Protein AF-A0A0D1ZQT1-F1 (afdb_monomer)

Radius of gyration: 20.62 Å; Cα contacts (8 Å, |Δi|>4): 41; chains: 1; bounding box: 36×30×53 Å

Structure (mmCIF, N/CA/C/O backbone):
data_AF-A0A0D1ZQT1-F1
#
_entry.id   AF-A0A0D1ZQT1-F1
#
loop_
_atom_site.group_PDB
_atom_site.id
_atom_site.type_symbol
_atom_site.label_atom_id
_atom_site.label_alt_id
_atom_site.label_comp_id
_atom_site.label_asym_id
_atom_site.label_entity_id
_atom_site.label_seq_id
_atom_site.pdbx_PDB_ins_code
_atom_site.Cartn_x
_atom_site.Cartn_y
_atom_site.Cartn_z
_atom_site.occupancy
_atom_site.B_iso_or_equiv
_atom_site.auth_seq_id
_atom_site.auth_comp_id
_atom_site.auth_asym_id
_atom_site.auth_atom_id
_atom_site.pdbx_PDB_model_num
ATOM 1 N N . MET A 1 1 ? 5.801 14.001 23.695 1.00 37.78 1 MET A N 1
ATOM 2 C CA . MET A 1 1 ? 6.136 13.123 22.557 1.00 37.78 1 MET A CA 1
ATOM 3 C C . MET A 1 1 ? 5.027 13.345 21.557 1.00 37.78 1 MET A C 1
ATOM 5 O O . MET A 1 1 ? 3.889 13.061 21.889 1.00 37.78 1 MET A O 1
ATOM 9 N N . SER A 1 2 ? 5.337 14.044 20.468 1.00 42.03 2 SER A N 1
ATOM 10 C CA . SER A 1 2 ? 4.354 14.622 19.551 1.00 42.03 2 SER A CA 1
ATOM 11 C C . SER A 1 2 ? 4.264 13.740 18.313 1.00 42.03 2 SER A C 1
ATOM 13 O O . SER A 1 2 ? 5.216 13.677 17.541 1.00 42.03 2 SER A O 1
ATOM 15 N N . GLU A 1 3 ? 3.142 13.044 18.165 1.00 52.38 3 GLU A N 1
ATOM 16 C CA . GLU A 1 3 ? 2.859 12.089 17.084 1.00 52.38 3 GLU A CA 1
ATOM 17 C C . GLU A 1 3 ? 1.963 12.698 15.988 1.00 52.38 3 GLU A C 1
ATOM 19 O O . GLU A 1 3 ? 1.273 11.994 15.265 1.00 52.38 3 GLU A O 1
ATOM 24 N N . LEU A 1 4 ? 1.977 14.027 15.849 1.00 47.56 4 LEU A N 1
ATOM 25 C CA . LEU A 1 4 ? 1.168 14.774 14.884 1.00 47.56 4 LEU A CA 1
ATOM 26 C C . LEU A 1 4 ? 2.068 15.680 14.041 1.00 47.56 4 LEU A C 1
ATOM 28 O O . LEU A 1 4 ? 2.093 16.883 14.249 1.00 47.56 4 LEU A O 1
ATOM 32 N N . ASP A 1 5 ? 2.863 15.091 13.145 1.00 47.31 5 ASP A N 1
ATOM 33 C CA . ASP A 1 5 ? 3.577 15.843 12.092 1.00 47.31 5 ASP A CA 1
ATOM 34 C C . ASP A 1 5 ? 4.024 14.961 10.904 1.00 47.31 5 ASP A C 1
ATOM 36 O O . ASP A 1 5 ? 4.894 15.340 10.115 1.00 47.31 5 ASP A O 1
ATOM 40 N N . LEU A 1 6 ? 3.449 13.761 10.733 1.00 49.72 6 LEU A N 1
ATOM 41 C CA . LEU A 1 6 ? 3.836 12.894 9.611 1.00 49.72 6 LEU A CA 1
ATOM 42 C C . LEU A 1 6 ? 3.199 13.331 8.278 1.00 49.72 6 LEU A C 1
ATOM 44 O O . LEU A 1 6 ? 3.762 13.069 7.217 1.00 49.72 6 LEU A O 1
ATOM 48 N N . GLU A 1 7 ? 2.067 14.038 8.319 1.00 53.41 7 GLU A N 1
ATOM 49 C CA . GLU A 1 7 ? 1.285 14.373 7.118 1.00 53.41 7 GLU A CA 1
ATOM 50 C C . GLU A 1 7 ? 1.689 15.689 6.433 1.00 53.41 7 GLU A C 1
ATOM 52 O O . GLU A 1 7 ? 1.283 15.936 5.300 1.00 53.41 7 GLU A O 1
ATOM 57 N N . SER A 1 8 ? 2.528 16.517 7.068 1.00 51.72 8 SER A N 1
ATOM 58 C CA . SER A 1 8 ? 2.895 17.855 6.561 1.00 51.72 8 SER A CA 1
ATOM 59 C C . SER A 1 8 ? 4.351 17.964 6.085 1.00 51.72 8 SER A C 1
ATOM 61 O O . SER A 1 8 ? 4.921 19.051 5.984 1.00 51.72 8 SER A O 1
ATOM 63 N N . GLN A 1 9 ? 4.990 16.831 5.778 1.00 52.91 9 GLN A N 1
ATOM 64 C CA . GLN A 1 9 ? 6.308 16.835 5.144 1.00 52.91 9 GLN A CA 1
ATOM 65 C C . GLN A 1 9 ? 6.166 17.347 3.699 1.00 52.91 9 GLN A C 1
ATO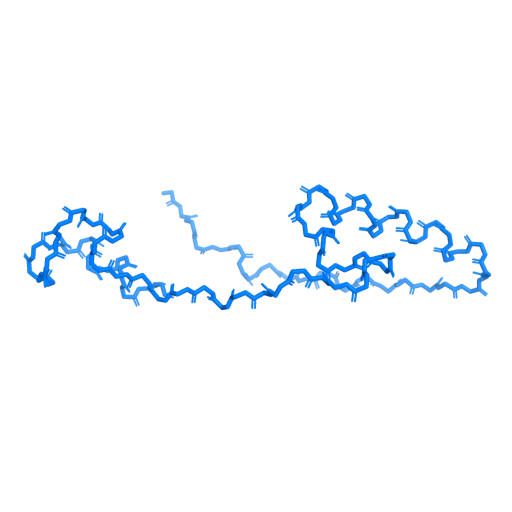M 67 O O . GLN A 1 9 ? 5.378 16.780 2.937 1.00 52.91 9 GLN A O 1
ATOM 72 N N . PRO A 1 10 ? 6.928 18.371 3.265 1.00 58.38 10 PRO A N 1
ATOM 73 C CA . PRO A 1 10 ? 6.947 18.768 1.865 1.00 58.38 10 PRO A CA 1
ATOM 74 C C . PRO A 1 10 ? 7.421 17.574 1.031 1.00 58.38 10 PRO A C 1
ATOM 76 O O . PRO A 1 10 ? 8.587 17.174 1.080 1.00 58.38 10 PRO A O 1
ATOM 79 N N . THR A 1 11 ? 6.504 16.974 0.276 1.00 60.47 11 THR A N 1
ATOM 80 C CA . THR A 1 11 ? 6.826 15.865 -0.614 1.00 60.47 11 THR A CA 1
ATOM 81 C C . THR A 1 11 ? 7.705 16.405 -1.732 1.00 60.47 11 THR A C 1
ATOM 83 O O . THR A 1 11 ? 7.285 17.182 -2.588 1.00 60.47 11 THR A O 1
ATOM 86 N N . LYS A 1 12 ? 8.984 16.026 -1.712 1.00 74.94 12 LYS A N 1
ATOM 87 C CA . LYS A 1 12 ? 9.887 16.323 -2.819 1.00 74.94 12 LYS A CA 1
ATOM 88 C C . LYS A 1 12 ? 9.376 15.574 -4.047 1.00 74.94 12 LYS A C 1
ATOM 90 O O . LYS A 1 12 ? 9.525 14.358 -4.131 1.00 74.94 12 LYS A O 1
ATOM 95 N N . THR A 1 13 ? 8.798 16.296 -5.000 1.00 78.56 13 THR A N 1
ATOM 96 C CA . THR A 1 13 ? 8.383 15.719 -6.280 1.00 78.56 13 THR A CA 1
ATOM 97 C C . THR A 1 13 ? 9.615 15.221 -7.031 1.00 78.56 13 THR A C 1
ATOM 99 O O . THR A 1 13 ? 10.472 16.009 -7.436 1.00 78.56 13 THR A O 1
ATOM 102 N N . ILE A 1 14 ? 9.726 13.904 -7.203 1.00 83.06 14 ILE A N 1
ATOM 103 C CA . ILE A 1 14 ? 10.768 13.273 -8.016 1.00 83.06 14 ILE A CA 1
ATOM 104 C C . ILE A 1 14 ? 10.155 12.940 -9.374 1.00 83.06 14 ILE A C 1
ATOM 106 O O . ILE A 1 14 ? 9.199 12.175 -9.456 1.00 83.06 14 ILE A O 1
ATOM 110 N N . ASN A 1 15 ? 10.721 13.500 -10.443 1.00 85.88 15 ASN A N 1
ATOM 111 C CA . ASN A 1 15 ? 10.338 13.155 -11.808 1.00 85.88 15 ASN A CA 1
ATOM 112 C C . ASN A 1 15 ? 11.198 11.993 -12.305 1.00 85.88 15 ASN A C 1
ATOM 114 O O . ASN A 1 15 ? 12.418 12.125 -12.414 1.00 85.88 15 ASN A O 1
ATOM 118 N N . VAL A 1 16 ? 10.559 10.873 -12.636 1.00 84.50 16 VAL A N 1
ATOM 119 C CA . VAL A 1 16 ? 11.214 9.700 -13.223 1.00 84.50 16 VAL A CA 1
ATOM 120 C C . VAL A 1 16 ? 10.838 9.628 -14.700 1.00 84.50 16 VAL A C 1
ATOM 122 O O . VAL A 1 16 ? 9.658 9.617 -15.043 1.00 84.50 16 VAL A O 1
ATOM 125 N N . LYS A 1 17 ? 11.838 9.601 -15.589 1.00 90.00 17 LYS A N 1
ATOM 126 C CA . LYS A 1 17 ? 11.633 9.480 -17.038 1.00 90.00 17 LYS A CA 1
ATOM 127 C C . LYS A 1 17 ? 12.120 8.116 -17.519 1.00 90.00 17 LYS A C 1
ATOM 129 O O . LYS A 1 17 ? 13.323 7.882 -17.569 1.00 90.00 17 LYS A O 1
ATOM 134 N N . LEU A 1 18 ? 11.190 7.263 -17.934 1.00 92.25 18 LEU A N 1
ATOM 135 C CA . LEU A 1 18 ? 11.474 5.953 -18.524 1.00 92.25 18 LEU A CA 1
ATOM 136 C C . LEU A 1 18 ? 11.536 6.120 -20.045 1.00 92.25 18 LEU A C 1
ATOM 138 O O . LEU A 1 18 ? 10.507 6.228 -20.707 1.00 92.25 18 LEU A O 1
ATOM 142 N N . SER A 1 19 ? 12.742 6.267 -20.593 1.00 93.19 19 SER A N 1
ATOM 143 C CA . SER A 1 19 ? 12.933 6.621 -22.011 1.00 93.19 19 SER A CA 1
ATOM 144 C C . SER A 1 19 ? 13.193 5.403 -22.894 1.00 93.19 19 SER A C 1
ATOM 146 O O . SER A 1 19 ? 12.997 5.473 -24.105 1.00 93.19 19 SER A O 1
ATOM 148 N N . LYS A 1 20 ? 13.665 4.306 -22.303 1.00 94.81 20 LYS A N 1
ATOM 149 C CA . LYS A 1 20 ? 13.952 3.038 -22.974 1.00 94.81 20 LYS A CA 1
ATOM 150 C C . LYS A 1 20 ? 13.082 1.939 -22.385 1.00 94.81 20 LYS A C 1
ATOM 152 O O . LYS A 1 20 ? 12.712 1.995 -21.217 1.00 94.81 20 LYS A O 1
ATOM 157 N N . THR A 1 21 ? 12.830 0.893 -23.165 1.00 90.31 21 THR A N 1
ATOM 158 C CA . THR A 1 21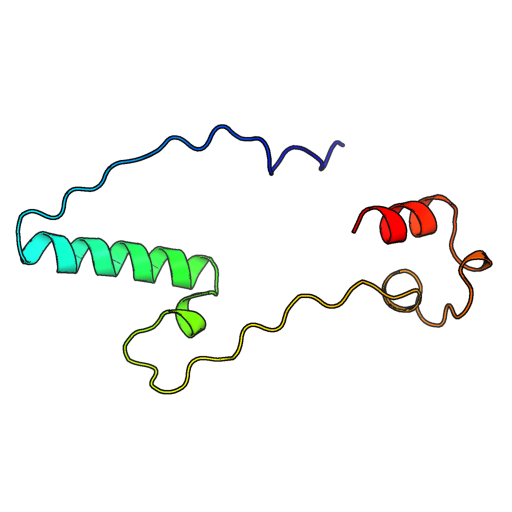 ? 12.098 -0.288 -22.686 1.00 90.31 21 THR A CA 1
ATOM 159 C C . THR A 1 21 ? 12.757 -0.904 -21.448 1.00 90.31 21 THR A C 1
ATOM 161 O O . THR A 1 21 ? 12.069 -1.169 -20.477 1.00 90.31 21 THR A O 1
ATOM 164 N N . SER A 1 22 ? 14.091 -0.995 -21.416 1.00 91.62 22 SER A N 1
ATOM 165 C CA . SER A 1 22 ? 14.852 -1.502 -20.260 1.00 91.62 22 SER A CA 1
ATOM 166 C C . SER A 1 22 ? 14.699 -0.674 -18.976 1.00 91.62 22 SER A C 1
ATOM 168 O O . SER A 1 22 ? 15.027 -1.145 -17.889 1.00 91.62 22 SER A O 1
ATOM 170 N N . ASP A 1 23 ? 14.264 0.587 -19.080 1.00 93.00 23 ASP A N 1
ATOM 171 C CA . ASP A 1 23 ? 14.026 1.423 -17.901 1.00 93.00 23 ASP A CA 1
ATOM 172 C C . ASP A 1 23 ? 12.770 0.944 -17.157 1.00 93.00 23 ASP A C 1
ATOM 174 O O . ASP A 1 23 ? 12.709 1.050 -15.933 1.00 93.00 23 ASP A O 1
ATOM 178 N N . TRP A 1 24 ? 11.797 0.373 -17.879 1.00 92.00 24 TRP A N 1
ATOM 179 C CA . TRP A 1 24 ? 10.575 -0.179 -17.296 1.00 92.00 24 TRP A CA 1
ATOM 180 C C . TRP A 1 24 ? 10.848 -1.409 -16.443 1.00 92.00 24 TRP A C 1
ATOM 182 O O . TRP A 1 24 ? 10.294 -1.494 -15.354 1.00 92.00 24 TRP A O 1
ATOM 192 N N . ASP A 1 25 ? 11.743 -2.299 -16.880 1.00 91.62 25 ASP A N 1
ATOM 193 C CA . ASP A 1 25 ? 12.107 -3.496 -16.110 1.00 91.62 25 ASP A CA 1
ATOM 194 C C . ASP A 1 25 ? 12.690 -3.104 -14.744 1.00 91.62 25 ASP A C 1
ATOM 196 O O . ASP A 1 25 ? 12.253 -3.577 -13.695 1.00 91.62 25 ASP A O 1
ATOM 200 N N . ASN A 1 26 ? 13.632 -2.155 -14.742 1.00 89.19 26 ASN A N 1
ATOM 201 C CA . ASN A 1 26 ? 14.233 -1.645 -13.510 1.00 89.19 26 ASN A CA 1
ATOM 202 C C . ASN A 1 26 ? 13.215 -0.898 -12.639 1.00 89.19 26 ASN A C 1
ATOM 204 O O . ASN A 1 26 ? 13.209 -1.054 -11.419 1.00 89.19 26 ASN A O 1
ATOM 208 N N . TRP A 1 27 ? 12.355 -0.079 -13.249 1.00 92.50 27 TRP A N 1
ATOM 209 C CA . TRP A 1 27 ? 11.340 0.673 -12.516 1.00 92.50 27 TRP A CA 1
ATOM 210 C C . TRP A 1 27 ? 10.294 -0.239 -11.876 1.00 92.50 27 TRP A C 1
ATOM 212 O O . TRP A 1 27 ? 9.896 -0.012 -10.735 1.00 92.50 27 TRP A O 1
ATOM 222 N N . PHE A 1 28 ? 9.903 -1.306 -12.570 1.00 92.88 28 PHE A N 1
ATOM 223 C CA . PHE A 1 28 ? 8.977 -2.298 -12.049 1.00 92.88 28 PHE A CA 1
ATOM 224 C C . PHE A 1 28 ? 9.547 -3.006 -10.817 1.00 92.88 28 PHE A C 1
ATOM 226 O O . PHE A 1 28 ? 8.869 -3.064 -9.794 1.00 92.88 28 PHE A O 1
ATOM 233 N N . ILE A 1 29 ? 10.819 -3.427 -10.856 1.00 93.31 29 ILE A N 1
ATOM 234 C CA . ILE A 1 29 ? 11.507 -4.025 -9.697 1.00 93.31 29 ILE A CA 1
A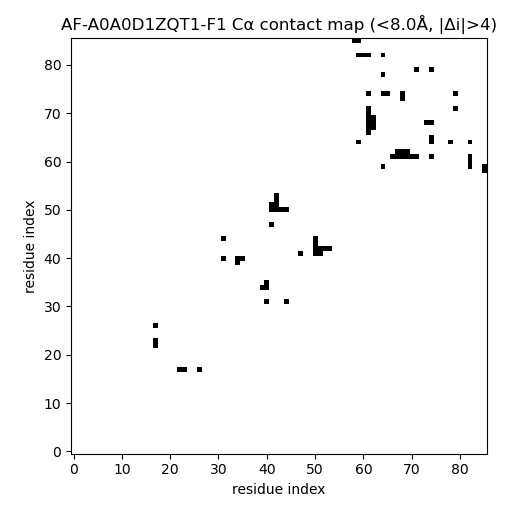TOM 235 C C . ILE A 1 29 ? 11.474 -3.081 -8.485 1.00 93.31 29 ILE A C 1
ATOM 237 O O . ILE A 1 29 ? 11.249 -3.518 -7.356 1.00 93.31 29 ILE A O 1
ATOM 241 N N . VAL A 1 30 ? 11.680 -1.777 -8.702 1.00 93.62 30 VAL A N 1
ATOM 242 C CA . VAL A 1 30 ? 11.626 -0.775 -7.625 1.00 93.62 30 VAL A CA 1
ATOM 243 C C . VAL A 1 30 ? 10.220 -0.668 -7.032 1.00 93.62 30 VAL A C 1
ATOM 245 O O . VAL A 1 30 ? 10.086 -0.662 -5.806 1.00 93.62 30 VAL A O 1
ATOM 248 N N . ILE A 1 31 ? 9.179 -0.604 -7.872 1.00 94.62 31 ILE A N 1
ATOM 249 C CA . ILE A 1 31 ? 7.782 -0.562 -7.414 1.00 94.62 31 ILE A CA 1
ATOM 250 C C . ILE A 1 31 ? 7.455 -1.818 -6.609 1.00 94.62 31 ILE A C 1
ATOM 252 O O . ILE A 1 31 ? 6.940 -1.709 -5.495 1.00 94.62 31 ILE A O 1
ATOM 256 N N . GLU A 1 32 ? 7.778 -2.994 -7.147 1.00 96.00 32 GLU A N 1
ATOM 257 C CA . GLU A 1 32 ? 7.503 -4.277 -6.510 1.00 96.00 32 GLU A CA 1
ATOM 258 C C . GLU A 1 32 ? 8.173 -4.367 -5.138 1.00 96.00 32 GLU A C 1
ATOM 260 O O . GLU A 1 32 ? 7.509 -4.643 -4.135 1.00 96.00 32 GLU A O 1
ATOM 265 N N . LEU A 1 33 ? 9.474 -4.075 -5.062 1.00 96.50 33 LEU A N 1
ATOM 266 C CA . LEU A 1 33 ? 10.221 -4.106 -3.809 1.00 96.50 33 LEU A CA 1
ATOM 267 C C . LEU A 1 33 ? 9.591 -3.182 -2.761 1.00 96.50 33 LEU A C 1
ATOM 269 O O . LEU A 1 33 ? 9.363 -3.592 -1.621 1.00 96.50 33 LEU A O 1
ATOM 273 N N . TYR A 1 34 ? 9.286 -1.945 -3.149 1.00 95.44 34 TYR A N 1
ATOM 274 C CA . TYR A 1 34 ? 8.728 -0.945 -2.246 1.00 95.44 34 TYR A CA 1
ATOM 275 C C . TYR A 1 34 ? 7.331 -1.331 -1.748 1.00 95.44 34 TYR A C 1
ATOM 277 O O . TYR A 1 34 ? 7.021 -1.225 -0.559 1.00 95.44 34 TYR A O 1
ATOM 285 N N . ALA A 1 35 ? 6.489 -1.825 -2.650 1.00 95.62 35 ALA A N 1
ATOM 286 C CA . ALA A 1 35 ? 5.138 -2.256 -2.340 1.00 95.62 35 ALA A CA 1
ATOM 287 C C . ALA A 1 35 ? 5.114 -3.517 -1.467 1.00 95.62 35 ALA A C 1
ATOM 289 O O . ALA A 1 35 ? 4.291 -3.612 -0.555 1.00 95.62 35 ALA A O 1
ATOM 290 N N . ARG A 1 36 ? 6.037 -4.464 -1.682 1.00 96.31 36 ARG A N 1
ATOM 291 C CA . ARG A 1 36 ? 6.205 -5.637 -0.811 1.00 96.31 36 ARG A CA 1
ATOM 292 C C . ARG A 1 36 ? 6.664 -5.228 0.585 1.00 96.31 36 ARG A C 1
ATOM 294 O O . ARG A 1 36 ? 6.091 -5.692 1.566 1.00 96.31 36 ARG A O 1
ATOM 301 N N . GLN A 1 37 ? 7.627 -4.313 0.699 1.00 96.12 37 GLN A N 1
ATOM 302 C CA . GLN A 1 37 ? 8.068 -3.788 2.000 1.00 96.12 37 GLN A CA 1
ATOM 303 C C . GLN A 1 37 ? 6.928 -3.116 2.774 1.00 96.12 37 GLN A C 1
ATOM 305 O O . GLN A 1 37 ? 6.821 -3.291 3.984 1.00 96.12 37 GLN A O 1
ATOM 310 N N . ARG A 1 38 ? 6.040 -2.404 2.074 1.00 94.44 38 ARG A N 1
ATOM 311 C CA . ARG A 1 38 ? 4.845 -1.770 2.651 1.00 94.44 38 ARG A CA 1
ATOM 312 C C . ARG A 1 38 ? 3.637 -2.698 2.787 1.00 94.44 38 ARG A C 1
ATOM 314 O O . ARG A 1 38 ? 2.589 -2.236 3.216 1.00 94.44 38 ARG A O 1
ATOM 321 N N . GLN A 1 39 ? 3.773 -3.976 2.427 1.00 92.69 39 GLN A N 1
ATOM 322 C CA . GLN A 1 39 ? 2.697 -4.975 2.469 1.00 92.69 39 GLN A CA 1
ATOM 323 C C . GLN A 1 39 ? 1.460 -4.587 1.632 1.00 92.69 39 GLN A C 1
ATOM 325 O O . GLN A 1 39 ? 0.343 -5.002 1.924 1.00 92.69 39 GLN A O 1
ATOM 330 N N . ILE A 1 40 ? 1.655 -3.806 0.564 1.00 93.75 40 ILE A N 1
ATOM 331 C CA . ILE A 1 40 ? 0.584 -3.364 -0.344 1.00 93.75 40 ILE A CA 1
ATOM 332 C C . ILE A 1 40 ? 0.642 -4.025 -1.725 1.00 93.75 40 ILE A C 1
ATOM 334 O O . ILE A 1 40 ? -0.253 -3.806 -2.535 1.00 93.75 40 ILE A O 1
ATOM 338 N N . TRP A 1 41 ? 1.670 -4.832 -2.009 1.00 95.50 41 TRP A N 1
ATOM 339 C CA . TRP A 1 41 ? 1.861 -5.442 -3.333 1.00 95.50 41 TRP A CA 1
ATOM 340 C C . TRP A 1 41 ? 0.630 -6.209 -3.825 1.00 95.50 41 TRP A C 1
ATOM 342 O O . TRP A 1 41 ? 0.233 -6.048 -4.971 1.00 95.50 41 TRP A O 1
ATOM 352 N N . GLN A 1 42 ? -0.044 -6.941 -2.934 1.00 92.94 42 GLN A N 1
ATOM 353 C CA . GLN A 1 42 ? -1.256 -7.708 -3.246 1.00 92.94 42 GLN A CA 1
ATOM 354 C C . GLN A 1 42 ? -2.386 -6.893 -3.901 1.00 92.94 42 GLN A C 1
ATOM 356 O O . GLN A 1 42 ? -3.247 -7.472 -4.554 1.00 92.94 42 GLN A O 1
ATOM 361 N N . TYR A 1 43 ? -2.400 -5.569 -3.719 1.00 92.50 43 TYR A N 1
ATOM 362 C CA . TYR A 1 43 ? -3.414 -4.679 -4.283 1.00 92.50 43 TYR A CA 1
ATOM 363 C C . TYR A 1 43 ? -3.038 -4.111 -5.660 1.00 92.50 43 TYR A C 1
ATOM 365 O O . TYR A 1 43 ? -3.905 -3.558 -6.332 1.00 92.50 43 TYR A O 1
ATOM 373 N N . ILE A 1 44 ? -1.766 -4.195 -6.065 1.00 92.44 44 ILE A N 1
ATOM 374 C CA . ILE A 1 44 ? -1.245 -3.570 -7.295 1.00 92.44 44 ILE A CA 1
ATOM 375 C C . ILE A 1 44 ? -0.472 -4.540 -8.203 1.00 92.44 44 ILE A C 1
ATOM 377 O O . ILE A 1 44 ? 0.055 -4.115 -9.229 1.00 92.44 44 ILE A O 1
ATOM 381 N N . ASP A 1 45 ? -0.381 -5.813 -7.817 1.00 94.19 45 ASP A N 1
ATOM 382 C CA . ASP A 1 45 ? 0.280 -6.868 -8.582 1.00 94.19 45 ASP A CA 1
ATOM 383 C C . ASP A 1 45 ? -0.467 -7.116 -9.910 1.00 94.19 45 ASP A C 1
ATOM 385 O O . ASP A 1 45 ? -1.640 -7.507 -9.878 1.00 94.19 45 ASP A O 1
ATOM 389 N N . PRO A 1 46 ? 0.171 -6.900 -11.078 1.00 91.38 46 PRO A N 1
ATOM 390 C CA . PRO A 1 46 ? -0.479 -7.077 -12.375 1.00 91.38 46 PRO A CA 1
ATOM 391 C C . PRO A 1 46 ? -0.815 -8.538 -12.700 1.00 91.38 46 PRO A C 1
ATOM 393 O O . PRO A 1 46 ? -1.682 -8.779 -13.541 1.00 91.38 46 PRO A O 1
ATOM 396 N N . ASP A 1 47 ? -0.167 -9.507 -12.048 1.00 93.81 47 ASP A N 1
ATOM 397 C CA . ASP A 1 47 ? -0.415 -10.931 -12.283 1.00 93.81 47 ASP A CA 1
ATOM 398 C C . ASP A 1 47 ? -1.650 -11.439 -11.513 1.00 93.81 47 ASP A C 1
ATOM 400 O O . ASP A 1 47 ? -2.168 -12.532 -11.775 1.00 93.81 47 ASP A O 1
ATOM 404 N N . VAL A 1 48 ? -2.176 -10.639 -10.579 1.00 93.31 48 VAL A N 1
ATOM 405 C CA . VAL A 1 48 ? -3.364 -10.970 -9.788 1.00 93.31 48 VAL A CA 1
ATOM 406 C C . VAL A 1 48 ? -4.628 -10.492 -10.508 1.00 93.31 48 VAL A C 1
ATOM 408 O O . VAL A 1 48 ? -4.960 -9.312 -10.518 1.00 93.31 48 VAL A O 1
ATOM 411 N N . GLN A 1 49 ? -5.402 -11.433 -11.063 1.00 93.25 49 GLN A N 1
ATOM 412 C CA . GLN A 1 49 ? -6.659 -11.115 -11.768 1.00 93.25 49 GLN A CA 1
ATOM 413 C C . GLN A 1 49 ? -7.755 -10.540 -10.857 1.00 93.25 49 GLN A C 1
ATOM 415 O O . GLN A 1 49 ? -8.593 -9.765 -11.310 1.00 93.25 49 GLN A O 1
ATOM 420 N N . HIS A 1 50 ? -7.767 -10.942 -9.585 1.00 92.75 50 HIS A N 1
ATOM 421 C CA . HIS A 1 50 ? -8.776 -10.542 -8.604 1.00 92.75 50 HIS A CA 1
ATOM 422 C C . HIS A 1 50 ? -8.078 -10.000 -7.353 1.00 92.75 50 HIS A C 1
ATOM 424 O O . HIS A 1 50 ? -7.927 -10.735 -6.372 1.00 92.75 50 HIS A O 1
ATOM 430 N N . PRO A 1 51 ? -7.582 -8.751 -7.390 1.00 90.00 51 PRO A N 1
ATOM 431 C CA . PRO A 1 51 ? -6.904 -8.165 -6.246 1.00 90.00 51 PRO A CA 1
ATOM 432 C C . PRO A 1 51 ? -7.876 -8.023 -5.064 1.00 90.00 51 PRO A C 1
ATOM 434 O O . PRO A 1 51 ? -9.086 -7.863 -5.269 1.00 90.00 51 PRO A O 1
ATOM 437 N N . PRO A 1 52 ? -7.380 -8.067 -3.815 1.00 91.25 52 PRO A N 1
ATOM 438 C CA . PRO A 1 52 ? -8.223 -7.863 -2.648 1.00 91.25 52 PRO A CA 1
ATOM 439 C C . PRO A 1 52 ? -8.882 -6.480 -2.691 1.00 91.25 52 PRO A C 1
ATOM 441 O O . PRO A 1 52 ? -8.281 -5.494 -3.120 1.00 91.25 52 PRO A O 1
ATOM 444 N N . THR A 1 53 ? -10.126 -6.384 -2.227 1.00 87.56 53 THR A N 1
ATOM 445 C CA . THR A 1 53 ? -10.819 -5.096 -2.142 1.00 87.56 53 THR A CA 1
ATOM 446 C C . THR A 1 53 ? -10.262 -4.282 -0.979 1.00 87.56 53 THR A C 1
ATOM 448 O O 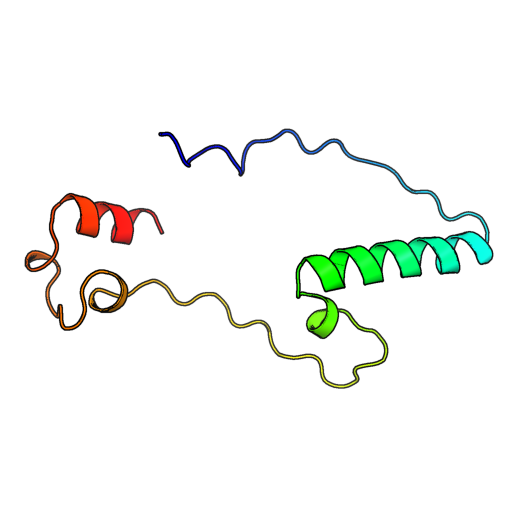. THR A 1 53 ? -10.226 -4.757 0.156 1.00 87.56 53 THR A O 1
ATOM 451 N N . LEU A 1 54 ? -9.858 -3.039 -1.251 1.00 85.44 54 LEU A N 1
ATOM 452 C CA . LEU A 1 54 ? -9.548 -2.075 -0.201 1.00 85.44 54 LEU A CA 1
ATOM 453 C C . LEU A 1 54 ? -10.849 -1.698 0.505 1.00 85.44 54 LEU A C 1
ATOM 455 O O . LEU A 1 54 ? -11.730 -1.068 -0.081 1.00 85.44 54 LEU A O 1
ATOM 459 N N . LEU A 1 55 ? -10.975 -2.108 1.760 1.00 81.50 55 LEU A N 1
ATOM 460 C CA . LEU A 1 55 ? -12.047 -1.635 2.618 1.00 81.50 55 LEU A CA 1
ATOM 461 C C . LEU A 1 55 ? -11.633 -0.279 3.177 1.00 81.50 55 LEU A C 1
ATOM 463 O O . LEU A 1 55 ? -10.508 -0.115 3.652 1.00 81.50 55 LEU A O 1
ATOM 467 N N . CYS A 1 56 ? -12.546 0.688 3.111 1.00 78.12 56 CYS A N 1
ATOM 468 C CA . CYS A 1 56 ? -12.369 1.928 3.849 1.00 78.12 56 CYS A CA 1
ATOM 469 C C . CYS A 1 56 ? -12.162 1.567 5.329 1.00 78.12 56 CYS A C 1
ATOM 471 O O . CYS A 1 56 ? -12.904 0.709 5.830 1.00 78.12 56 CYS A O 1
ATOM 473 N N . PRO A 1 57 ? -11.184 2.170 6.027 1.00 79.75 57 PRO A N 1
ATOM 474 C CA . PRO A 1 57 ? -11.100 2.036 7.471 1.00 79.75 57 PRO A CA 1
ATOM 475 C C . PRO A 1 57 ? -12.470 2.353 8.072 1.00 79.75 57 PRO A C 1
ATOM 477 O O . PRO A 1 57 ? -13.108 3.33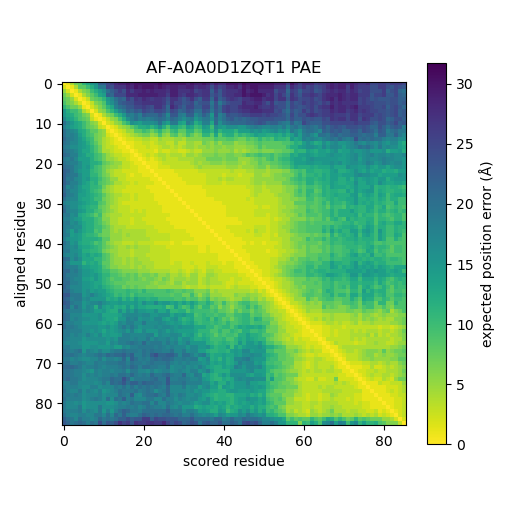9 7.697 1.00 79.75 57 PRO A O 1
ATOM 480 N N . ARG A 1 58 ? -12.964 1.489 8.960 1.00 84.69 58 ARG A N 1
ATOM 481 C CA . ARG A 1 58 ? -14.183 1.815 9.700 1.00 84.69 58 ARG A CA 1
ATOM 482 C C . ARG A 1 58 ? -13.850 2.899 10.712 1.00 84.69 58 ARG A C 1
ATOM 484 O O . ARG A 1 58 ? -12.759 2.881 11.281 1.00 84.69 58 ARG A O 1
ATOM 491 N N . MET A 1 59 ? -14.798 3.802 10.940 1.00 80.19 59 MET A N 1
ATOM 492 C CA . MET A 1 59 ? -14.667 4.746 12.042 1.00 80.19 59 MET A CA 1
ATOM 493 C C . MET A 1 59 ? -14.514 3.941 13.344 1.00 80.19 59 MET A C 1
ATOM 495 O O . MET A 1 59 ? -15.196 2.914 13.482 1.00 80.19 5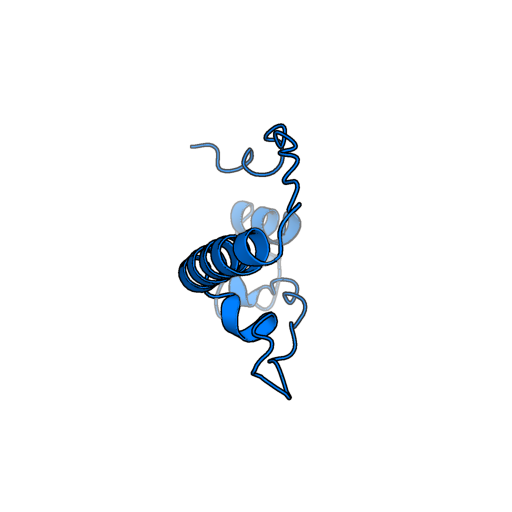9 MET A O 1
ATOM 499 N N . PRO A 1 60 ? -13.599 4.335 14.245 1.00 82.38 60 PRO A N 1
ATOM 500 C CA . PRO A 1 60 ? -13.449 3.644 15.512 1.00 82.38 60 PRO A CA 1
ATOM 501 C C . PRO A 1 60 ? -14.753 3.748 16.299 1.00 82.38 60 PRO A C 1
ATOM 503 O O . PRO A 1 60 ? -15.426 4.780 16.281 1.00 82.38 60 PRO A O 1
ATOM 506 N N . ASP A 1 61 ? -15.110 2.662 16.964 1.00 86.06 61 ASP A N 1
ATOM 507 C CA . ASP A 1 61 ? -16.231 2.592 17.890 1.00 86.06 61 ASP A CA 1
ATOM 508 C C . ASP A 1 61 ? -15.722 2.682 19.338 1.00 86.06 61 ASP A C 1
ATOM 510 O O . ASP A 1 61 ? -14.531 2.520 19.614 1.00 86.06 61 ASP A O 1
ATOM 514 N N . LEU A 1 62 ? -16.624 2.915 20.289 1.00 87.31 62 LEU A N 1
ATOM 515 C CA . LEU A 1 62 ? -16.314 2.977 21.721 1.00 87.31 62 LEU A CA 1
ATOM 516 C C . LEU A 1 62 ? -15.585 1.714 22.203 1.00 87.31 62 LEU A C 1
A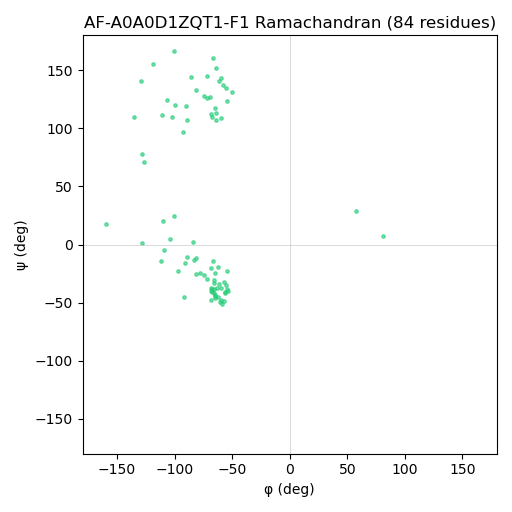TOM 518 O O . LEU A 1 62 ? -14.642 1.805 22.993 1.00 87.31 62 LEU A O 1
ATOM 522 N N . GLU A 1 63 ? -15.981 0.549 21.682 1.00 87.38 63 GLU A N 1
ATOM 523 C CA . GLU A 1 63 ? -15.370 -0.744 22.001 1.00 87.38 63 GLU A CA 1
ATOM 524 C C . GLU A 1 63 ? -13.912 -0.868 21.532 1.00 87.38 63 GLU A C 1
ATOM 526 O O . GLU A 1 63 ? -13.153 -1.635 22.128 1.00 87.38 63 GLU A O 1
ATOM 531 N N . ASP A 1 64 ? -13.503 -0.105 20.511 1.00 84.19 64 ASP A N 1
ATOM 532 C CA . ASP A 1 64 ? -12.124 -0.116 20.005 1.00 84.19 64 ASP A CA 1
ATOM 533 C C . ASP A 1 64 ? -11.152 0.608 20.928 1.00 84.19 64 ASP A C 1
ATOM 535 O O . ASP A 1 64 ? -9.959 0.310 20.934 1.00 84.19 64 ASP A O 1
ATOM 539 N N . ILE A 1 65 ? -11.668 1.558 21.706 1.00 85.19 65 ILE A N 1
ATOM 540 C CA . ILE A 1 65 ? -10.894 2.335 22.672 1.00 85.19 65 ILE A CA 1
ATOM 541 C C . ILE A 1 65 ? -10.943 1.656 24.037 1.00 85.19 65 ILE A C 1
ATOM 543 O O . ILE A 1 65 ? -9.914 1.474 24.688 1.00 85.19 65 ILE A O 1
ATOM 547 N N . LYS A 1 66 ? -12.137 1.226 24.457 1.00 86.00 66 LYS A N 1
ATOM 548 C CA . LYS A 1 66 ? -12.347 0.524 25.719 1.00 86.00 66 LYS A CA 1
ATOM 549 C C . LYS A 1 66 ? -13.264 -0.682 25.508 1.00 86.00 66 LYS A C 1
ATOM 551 O O . LYS A 1 66 ? -14.470 -0.503 25.330 1.00 86.00 66 LYS A O 1
ATOM 556 N N . PRO A 1 67 ? -12.736 -1.916 25.603 1.00 85.69 67 PRO A N 1
ATOM 557 C CA . PRO A 1 67 ? -13.529 -3.122 25.397 1.00 85.69 67 PRO A CA 1
ATOM 558 C C . PRO A 1 67 ? -14.768 -3.166 26.301 1.00 85.69 67 PRO A C 1
ATOM 560 O O . PRO A 1 67 ? -14.655 -3.092 27.527 1.00 85.69 67 PRO A O 1
ATOM 563 N N . GLY A 1 68 ? -15.946 -3.300 25.690 1.00 84.38 68 GLY A N 1
ATOM 564 C CA . GLY A 1 68 ? -17.235 -3.350 26.385 1.00 84.38 68 GLY A CA 1
ATOM 565 C C . GLY A 1 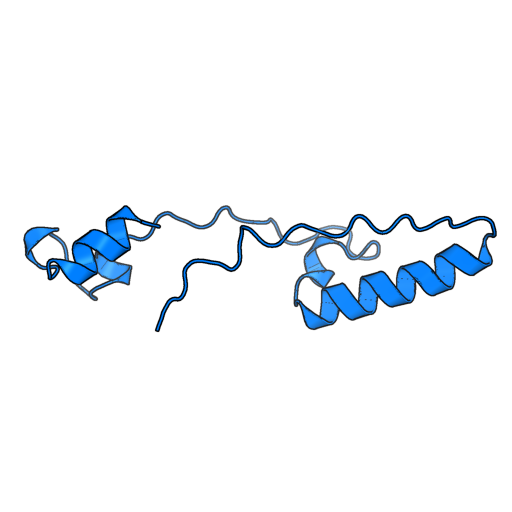68 ? -17.817 -1.992 26.790 1.00 84.38 68 GLY A C 1
ATOM 566 O O . GLY A 1 68 ? -18.820 -1.972 27.503 1.00 84.38 68 GLY A O 1
ATOM 567 N N . ALA A 1 69 ? -17.218 -0.874 26.365 1.00 85.50 69 ALA A N 1
ATOM 568 C CA . ALA A 1 69 ? -17.834 0.437 26.517 1.00 85.50 69 ALA A CA 1
ATOM 569 C C . ALA A 1 69 ? -19.018 0.585 25.552 1.00 85.50 69 ALA A C 1
ATOM 571 O O . ALA A 1 69 ? -18.884 0.412 24.345 1.00 85.50 69 ALA A O 1
ATOM 572 N N . THR A 1 70 ? -20.176 0.941 26.096 1.00 85.06 70 THR A N 1
ATOM 573 C CA . THR A 1 70 ? -21.419 1.171 25.342 1.00 85.06 70 THR A CA 1
ATOM 574 C C . THR A 1 70 ? -21.840 2.637 25.357 1.00 85.06 70 THR A C 1
ATOM 576 O O . THR A 1 70 ? -22.693 3.055 24.572 1.00 85.06 70 THR A O 1
ATOM 579 N N . LEU A 1 71 ? -21.241 3.434 26.247 1.00 85.69 71 LEU A N 1
ATOM 580 C CA . LEU A 1 71 ? -21.539 4.849 26.423 1.00 85.69 71 LEU A CA 1
ATOM 581 C C . LEU A 1 71 ? -20.257 5.678 26.38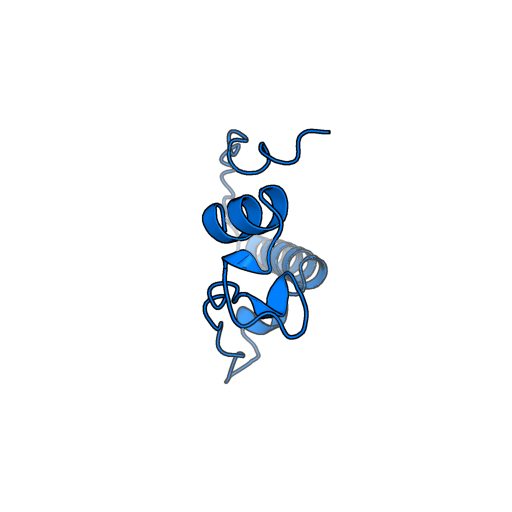8 1.00 85.69 71 LEU A C 1
ATOM 583 O O . LEU A 1 71 ? -19.256 5.333 27.010 1.00 85.69 71 LEU A O 1
ATOM 587 N N . LEU A 1 72 ? -20.319 6.851 25.753 1.00 83.12 72 LEU A N 1
ATOM 588 C CA . LEU A 1 72 ? -19.195 7.792 25.703 1.00 83.12 72 LEU A CA 1
ATOM 589 C C . LEU A 1 72 ? -18.709 8.196 27.109 1.00 83.12 72 LEU A C 1
ATOM 591 O O . LEU A 1 72 ? -17.519 8.393 27.322 1.00 83.12 72 LEU A O 1
ATOM 595 N N . SER A 1 73 ? -19.611 8.267 28.093 1.00 85.94 73 SER A N 1
ATOM 596 C CA . SER A 1 73 ? -19.281 8.574 29.493 1.00 85.94 73 SER A CA 1
ATOM 597 C C . SER A 1 73 ? -18.441 7.504 30.196 1.00 85.94 73 SER A C 1
ATOM 599 O O . SER A 1 73 ? -17.927 7.756 31.282 1.00 85.94 73 SER A O 1
ATOM 601 N N . GLU A 1 74 ? -18.339 6.304 29.622 1.00 85.69 74 GLU A N 1
ATOM 602 C CA . GLU A 1 74 ? -17.487 5.228 30.137 1.00 85.69 74 GLU A CA 1
ATOM 603 C C . GLU A 1 74 ? -16.033 5.378 29.678 1.00 85.69 74 GLU A C 1
ATOM 605 O O . GLU A 1 74 ? -15.156 4.721 30.247 1.00 85.69 74 GLU A O 1
ATOM 610 N N . LEU A 1 75 ? -15.785 6.248 28.693 1.00 85.88 75 LEU A N 1
ATOM 611 C CA . LEU A 1 75 ? -14.460 6.672 28.261 1.00 85.88 75 LEU A CA 1
ATOM 612 C C . LEU A 1 75 ? -13.959 7.842 29.117 1.00 85.88 75 LEU A C 1
ATOM 614 O O . LEU A 1 75 ? -14.714 8.731 29.520 1.00 85.88 75 LEU A O 1
ATOM 618 N N . THR A 1 76 ? -12.659 7.851 29.384 1.00 88.94 76 THR A N 1
ATOM 619 C CA . THR A 1 76 ? -11.940 8.983 29.969 1.00 88.94 76 THR A CA 1
ATOM 620 C C . THR A 1 76 ? -11.915 10.168 28.995 1.00 88.94 76 THR A C 1
ATOM 622 O O . THR A 1 76 ? -12.068 9.979 27.791 1.00 88.94 76 THR A O 1
ATOM 625 N N . PRO A 1 77 ? -11.673 11.404 29.468 1.00 86.69 77 PRO A N 1
ATOM 626 C CA . PRO A 1 77 ? -11.576 12.564 28.579 1.00 86.69 77 PRO A CA 1
ATOM 627 C C . PRO A 1 77 ? -10.537 12.397 27.459 1.00 86.69 77 PRO A C 1
ATOM 629 O O . PRO A 1 77 ? -10.767 12.854 26.347 1.00 86.69 77 PRO A O 1
ATOM 632 N N . THR A 1 78 ? -9.426 11.705 27.734 1.00 85.62 78 THR A N 1
ATOM 633 C CA . THR A 1 78 ? -8.395 11.394 26.731 1.00 85.62 78 THR A CA 1
ATOM 634 C C . THR A 1 78 ? -8.908 10.403 25.688 1.00 85.62 78 THR A C 1
ATOM 636 O O . THR A 1 78 ? -8.814 10.676 24.502 1.00 85.62 78 THR A O 1
ATOM 639 N N . GLU A 1 79 ? -9.545 9.314 26.119 1.00 86.06 79 GLU A N 1
ATOM 640 C CA . GLU A 1 79 ? -10.157 8.318 25.226 1.00 86.06 79 GLU A CA 1
ATOM 641 C C . GLU A 1 79 ? -11.281 8.921 24.357 1.00 86.06 79 GLU A C 1
ATOM 643 O O . GLU A 1 79 ? -11.462 8.541 23.204 1.00 86.06 79 GLU A O 1
ATOM 648 N N . GLN A 1 80 ? -12.035 9.889 24.887 1.00 84.06 80 GLN A N 1
ATOM 649 C CA . GLN A 1 80 ? -13.040 10.631 24.119 1.00 84.06 80 GLN A CA 1
ATOM 650 C C . GLN A 1 80 ? -12.411 11.541 23.058 1.00 84.06 80 GLN A C 1
ATOM 652 O O . GLN A 1 80 ? -12.953 11.656 21.959 1.00 84.06 80 GLN A O 1
ATOM 657 N N . ASP A 1 81 ? -11.294 12.200 23.377 1.00 83.56 81 ASP A N 1
ATOM 658 C CA . ASP A 1 81 ? -10.556 13.004 22.402 1.00 83.56 81 ASP A CA 1
ATOM 659 C C . ASP A 1 81 ? -9.924 12.115 21.317 1.00 83.56 81 ASP A C 1
ATOM 661 O O . ASP A 1 81 ? -10.007 12.466 20.141 1.00 83.56 81 ASP A O 1
ATOM 665 N N . ASP A 1 82 ? -9.410 10.934 21.667 1.00 82.19 82 ASP A N 1
ATOM 666 C CA . ASP A 1 82 ? -8.877 9.961 20.701 1.00 82.19 82 ASP A CA 1
ATOM 667 C C . ASP A 1 82 ? -9.962 9.454 19.729 1.00 82.19 82 ASP A C 1
ATOM 669 O O . ASP A 1 82 ? -9.712 9.306 18.532 1.00 82.19 82 ASP A O 1
ATOM 673 N N . LEU A 1 83 ? -11.202 9.257 20.199 1.00 84.00 83 LEU A N 1
ATOM 674 C CA . LEU A 1 83 ? -12.346 8.931 19.333 1.00 84.00 83 LEU A CA 1
ATOM 675 C C . LEU A 1 83 ? -12.706 10.078 18.378 1.00 84.00 83 LEU A C 1
ATOM 677 O O . LEU A 1 83 ? -13.195 9.844 17.276 1.00 84.00 83 LEU A O 1
ATOM 681 N N . ARG A 1 84 ? -12.520 11.323 18.828 1.00 78.44 84 ARG A N 1
ATOM 682 C CA . ARG A 1 84 ? -12.933 12.537 18.114 1.00 78.44 84 ARG A CA 1
ATOM 683 C C . ARG A 1 84 ? -11.942 12.971 17.033 1.00 78.44 84 ARG A C 1
ATOM 685 O O . ARG A 1 84 ? -12.348 13.689 16.121 1.00 78.44 84 ARG A O 1
ATOM 692 N N . TYR A 1 85 ? -10.669 12.605 17.172 1.00 69.06 85 TYR A N 1
ATOM 693 C CA . TYR A 1 85 ? -9.585 12.995 16.262 1.00 69.06 85 TYR A CA 1
ATOM 694 C C . TYR A 1 85 ? -9.120 11.884 15.306 1.00 69.06 85 TYR A C 1
ATOM 696 O O . TYR A 1 85 ? -8.178 12.118 14.546 1.00 69.06 85 TYR A O 1
ATOM 704 N N . ASN A 1 86 ? -9.789 10.729 15.307 1.00 56.50 86 ASN A N 1
ATOM 705 C CA . ASN A 1 86 ? -9.727 9.747 14.215 1.00 56.50 86 ASN A CA 1
ATOM 706 C C . ASN A 1 86 ? -10.682 10.111 13.070 1.00 56.50 86 ASN A C 1
ATOM 708 O O . ASN A 1 86 ? -10.396 9.688 11.928 1.00 56.50 86 ASN A O 1
#

Organism: NCBI:txid91928

Foldseek 3Di:
DDPPDPPPPPPDDDDDDDPDPVSVVVVVVVVCVVCVVVVNCQQVPPVDPDRDDDDDDDQDDPCNLPNPDPDLVVDDPVSNVVSVVD

Solvent-accessible surface area (backbone atoms only — not comparable to full-atom values): 5845 Å² total; per-residue (Å²): 138,87,92,82,65,82,88,74,62,84,76,77,85,77,88,83,82,72,86,48,76,73,40,49,59,57,49,47,54,52,52,50,54,54,28,50,76,68,71,47,32,71,64,69,45,87,89,50,92,77,49,68,80,86,71,76,81,72,78,84,51,60,43,76,80,39,82,83,38,88,48,75,85,75,45,52,76,65,57,49,48,57,66,69,74,110

pLDDT: mean 83.06, std 14.19, range [37.78, 96.5]

Secondary structure (DSSP, 8-state):
-----STTS----------SHHHHHHHHHHHHHHHHHTT-GGGT-TT-SSPPP-PPPPPPPHHHHSTT--SGGGS-HHHHHHHH--

Sequence (86 aa):
MSELDLESQPTKTINVKLSKTSDWDNWFIVIELYARQRQIWQYIDPDVQHPPTLLCPRMPDLEDIKPGATLLSELTPTEQDDLRYN

Mean predicted aligned error: 11.09 Å